Protein AF-A0A3R7T3S9-F1 (afdb_monomer_lite)

Sequence (148 aa):
MGVPLFGWAAKKLFGTRNQRQVSRYLEKVGRVNALEDEMRVLTDAELRAKTDEFRSRISEGGEVAYELIPEIFAVAREAMDRAVGIRNIFNPEAGFDPDTLPADVRPLYDEVKAEMDRTDPMPPEGEFLGCEEPVPSWQFVDIPNAIY

Structure (mmCIF, N/CA/C/O backbone):
data_AF-A0A3R7T3S9-F1
#
_entry.id   AF-A0A3R7T3S9-F1
#
loop_
_atom_site.group_PDB
_atom_site.id
_atom_site.type_symbol
_atom_site.label_atom_id
_atom_site.label_alt_id
_atom_site.label_comp_id
_atom_site.label_asym_id
_atom_site.label_entity_id
_atom_site.label_seq_id
_atom_site.pdbx_PDB_ins_code
_atom_site.Cartn_x
_atom_site.Cartn_y
_atom_site.Cartn_z
_atom_site.occupancy
_atom_site.B_iso_or_equiv
_atom_site.auth_seq_id
_atom_site.auth_comp_id
_atom_site.auth_asym_id
_atom_site.auth_atom_id
_atom_site.pdbx_PDB_model_num
ATOM 1 N N . MET A 1 1 ? -7.299 8.196 58.590 1.00 40.91 1 MET A N 1
ATOM 2 C CA . MET A 1 1 ? -8.189 8.086 57.413 1.00 40.91 1 MET A CA 1
ATOM 3 C C . MET A 1 1 ? -7.491 7.219 56.374 1.00 40.91 1 MET A C 1
ATOM 5 O O . MET A 1 1 ? -6.702 7.730 55.593 1.00 40.91 1 MET A O 1
ATOM 9 N N . GLY A 1 2 ? -7.661 5.896 56.462 1.00 51.75 2 GLY A N 1
ATOM 10 C CA . GLY A 1 2 ? -6.998 4.941 55.569 1.00 51.75 2 GLY A CA 1
ATOM 11 C C . GLY A 1 2 ? -7.662 4.939 54.198 1.00 51.75 2 GLY A C 1
ATOM 12 O O . GLY A 1 2 ? -8.887 4.901 54.111 1.00 51.75 2 GLY A O 1
ATOM 13 N N . VAL A 1 3 ? -6.866 4.997 53.133 1.00 60.22 3 VAL A N 1
ATOM 14 C CA . VAL A 1 3 ? -7.366 4.806 51.768 1.00 60.22 3 VAL A CA 1
ATOM 15 C C . VAL A 1 3 ? -8.027 3.422 51.723 1.00 60.22 3 VAL A C 1
ATOM 17 O O . VAL A 1 3 ? -7.352 2.435 52.027 1.00 60.22 3 VAL A O 1
ATOM 20 N N . PRO A 1 4 ? -9.329 3.302 51.416 1.00 62.56 4 PRO A N 1
ATOM 21 C CA . PRO A 1 4 ? -9.999 2.014 51.476 1.00 62.56 4 PRO A CA 1
ATOM 22 C C . PRO A 1 4 ? -9.409 1.107 50.391 1.00 62.56 4 PRO A C 1
ATOM 24 O O . PRO A 1 4 ? -9.481 1.419 49.201 1.00 62.56 4 PRO A O 1
ATOM 27 N N . LEU A 1 5 ? -8.839 -0.031 50.803 1.00 60.44 5 LEU A N 1
ATOM 28 C CA . LEU A 1 5 ? -8.270 -1.081 49.938 1.00 60.44 5 LEU A CA 1
ATOM 29 C C . LEU A 1 5 ? -9.236 -1.539 48.821 1.00 60.44 5 LEU A C 1
ATOM 31 O O . LEU A 1 5 ? -8.801 -2.052 47.789 1.00 60.44 5 LEU A O 1
ATOM 35 N N . PHE A 1 6 ? -10.534 -1.264 48.977 1.00 59.22 6 PHE A N 1
ATOM 36 C CA . PHE A 1 6 ? -11.573 -1.419 47.957 1.00 59.22 6 PHE A CA 1
ATOM 37 C C . PHE A 1 6 ? -11.293 -0.658 46.652 1.00 59.22 6 PHE A C 1
ATOM 39 O O . PHE A 1 6 ? -11.529 -1.199 45.575 1.00 59.22 6 PHE A O 1
ATOM 46 N N . GLY A 1 7 ? -10.747 0.562 46.704 1.00 61.03 7 GLY A N 1
ATOM 47 C CA . GLY A 1 7 ? -10.461 1.346 45.494 1.00 61.03 7 GLY A CA 1
ATOM 48 C C . GLY A 1 7 ? -9.307 0.777 44.658 1.00 61.03 7 GLY A C 1
ATOM 49 O O . GLY A 1 7 ? -9.313 0.876 43.430 1.00 61.03 7 GLY A O 1
ATOM 50 N N . TRP A 1 8 ? -8.330 0.146 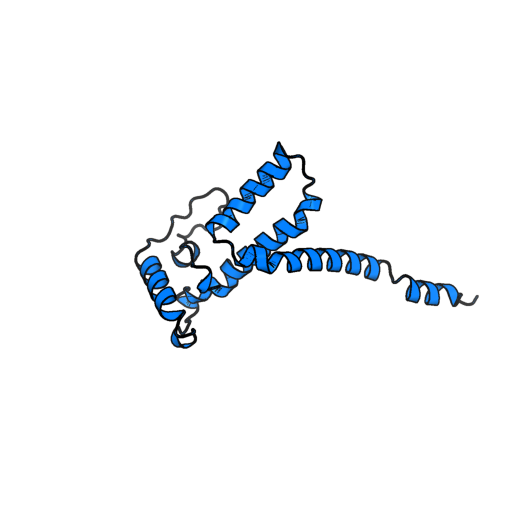45.314 1.00 64.75 8 TRP A N 1
ATOM 51 C CA . TRP A 1 8 ? -7.198 -0.516 44.660 1.00 64.75 8 TRP A CA 1
ATOM 52 C C . TRP A 1 8 ? -7.609 -1.856 44.041 1.00 64.75 8 TRP A C 1
ATOM 54 O O . TRP A 1 8 ? -7.296 -2.111 42.878 1.00 64.75 8 TRP A O 1
ATOM 64 N N . ALA A 1 9 ? -8.391 -2.665 44.765 1.00 65.94 9 ALA A N 1
ATOM 65 C CA . ALA A 1 9 ? -8.937 -3.918 44.245 1.00 65.94 9 ALA A CA 1
ATOM 66 C C . ALA A 1 9 ? -9.898 -3.684 43.061 1.00 65.94 9 ALA A C 1
ATOM 68 O O . ALA A 1 9 ? -9.788 -4.359 42.040 1.00 65.94 9 ALA A O 1
ATOM 69 N N . ALA A 1 10 ? -10.766 -2.667 43.132 1.00 62.84 10 ALA A N 1
ATOM 70 C CA . ALA A 1 10 ? -11.669 -2.306 42.037 1.00 62.84 10 ALA A CA 1
ATOM 71 C C . ALA A 1 10 ? -10.923 -1.788 40.790 1.00 62.84 10 ALA A C 1
ATOM 73 O O . ALA A 1 10 ? -11.269 -2.165 39.673 1.00 62.84 10 ALA A O 1
ATOM 74 N N . LYS A 1 11 ? -9.856 -0.984 40.950 1.00 59.22 11 LYS A N 1
ATOM 75 C CA . LYS A 1 11 ? -8.982 -0.580 39.827 1.00 59.22 11 LYS A CA 1
ATOM 76 C C . LYS A 1 11 ? -8.246 -1.763 39.193 1.00 59.22 11 LYS A C 1
ATOM 78 O O . LYS A 1 11 ? -7.995 -1.730 37.993 1.00 59.22 11 LYS A O 1
ATOM 83 N N . LYS A 1 12 ? -7.901 -2.785 39.981 1.00 65.62 12 LYS A N 1
ATOM 84 C CA . LYS A 1 12 ? -7.233 -4.004 39.505 1.00 65.62 12 LYS A CA 1
ATOM 85 C C . LYS A 1 12 ? -8.194 -4.944 38.761 1.00 65.62 12 LYS A C 1
ATOM 87 O O . LYS A 1 12 ? -7.762 -5.603 37.826 1.00 65.62 12 LYS A O 1
ATOM 92 N N . LEU A 1 13 ? -9.477 -4.961 39.140 1.00 64.12 13 LEU A N 1
ATOM 93 C CA . LEU A 1 13 ? -10.519 -5.794 38.520 1.00 64.12 13 LEU A CA 1
ATOM 94 C C . LEU A 1 13 ? -11.190 -5.150 37.291 1.00 64.12 13 LEU A C 1
ATOM 96 O O . LEU A 1 13 ? -11.472 -5.849 36.328 1.00 64.12 13 LEU A O 1
ATOM 100 N N . PHE A 1 14 ? -11.418 -3.831 37.281 1.00 66.19 14 PHE A N 1
ATOM 101 C CA . PHE A 1 14 ? -12.084 -3.118 36.168 1.00 66.19 14 PHE A CA 1
ATOM 102 C C . PHE A 1 14 ? -11.123 -2.340 35.254 1.00 66.19 14 PHE A C 1
ATOM 104 O O . PHE A 1 14 ? -11.550 -1.644 34.322 1.00 66.19 14 PHE A O 1
ATOM 111 N N . GLY A 1 15 ? -9.826 -2.415 35.549 1.00 72.69 15 GLY A N 1
ATOM 112 C CA . GLY A 1 15 ? -8.788 -1.633 34.898 1.00 72.69 15 GLY A CA 1
ATOM 113 C C . GLY A 1 15 ? -8.907 -0.124 35.144 1.00 72.69 15 GLY A C 1
ATOM 114 O O . GLY A 1 15 ? -9.892 0.418 35.663 1.00 72.69 15 GLY A O 1
ATOM 115 N N . THR A 1 16 ? -7.877 0.610 34.746 1.00 86.69 16 THR A N 1
ATOM 116 C CA . THR A 1 16 ? -7.909 2.075 34.710 1.00 86.69 16 THR A CA 1
ATOM 117 C C . THR A 1 16 ? -8.734 2.570 33.518 1.00 86.69 16 THR A C 1
ATOM 119 O O . THR A 1 16 ? -8.942 1.855 32.538 1.00 86.69 16 THR A O 1
ATOM 122 N N . ARG A 1 17 ? -9.192 3.830 33.560 1.00 85.19 17 ARG A N 1
ATOM 123 C CA . ARG A 1 17 ? -9.815 4.481 32.391 1.00 85.19 17 ARG A CA 1
ATOM 124 C C . ARG A 1 17 ? -8.911 4.386 31.155 1.00 85.19 17 ARG A C 1
ATOM 126 O O . ARG A 1 17 ? -9.413 4.106 30.074 1.00 85.19 17 ARG A O 1
ATOM 133 N N . ASN A 1 18 ? -7.602 4.564 31.347 1.00 89.25 18 ASN A N 1
ATOM 134 C CA . ASN A 1 18 ? -6.609 4.419 30.288 1.00 89.25 18 ASN A CA 1
ATOM 135 C C . ASN A 1 18 ? -6.585 2.990 29.722 1.00 89.25 18 ASN A C 1
ATOM 137 O O . ASN A 1 18 ? -6.710 2.815 28.520 1.00 89.25 18 ASN A O 1
ATOM 141 N N . GLN A 1 19 ? -6.528 1.960 30.574 1.00 88.88 19 GLN A N 1
ATOM 142 C CA . GLN A 1 19 ? -6.548 0.558 30.125 1.00 88.88 19 GLN A CA 1
ATOM 143 C C . GLN A 1 19 ? -7.809 0.215 29.325 1.00 88.88 19 GLN A C 1
ATOM 145 O O . GLN A 1 19 ? -7.717 -0.453 28.298 1.00 88.88 19 GLN A O 1
ATOM 150 N N . ARG A 1 20 ? -8.982 0.711 29.740 1.00 89.75 20 ARG A N 1
ATOM 151 C CA . ARG A 1 20 ? -10.224 0.529 28.971 1.00 89.75 20 ARG A CA 1
ATOM 152 C C . ARG A 1 20 ? -10.174 1.228 27.615 1.00 89.75 20 ARG A C 1
ATOM 154 O O . ARG A 1 20 ? -10.679 0.688 26.639 1.00 89.75 20 ARG A O 1
ATOM 161 N N . GLN A 1 21 ? -9.573 2.412 27.546 1.00 91.00 21 GLN A N 1
ATOM 162 C CA . GLN A 1 21 ? -9.409 3.136 26.288 1.00 91.00 21 GLN A CA 1
ATOM 163 C C . GLN A 1 21 ? -8.444 2.411 25.343 1.00 91.00 21 GLN A C 1
ATOM 165 O O . GLN A 1 21 ? -8.794 2.189 24.189 1.00 91.00 21 GLN A O 1
ATOM 170 N N . VAL A 1 22 ? -7.294 1.963 25.852 1.00 93.50 22 VAL A N 1
ATOM 171 C CA . VAL A 1 22 ? -6.332 1.147 25.095 1.00 93.50 22 VAL A CA 1
ATOM 172 C C . VAL A 1 22 ? -6.990 -0.131 24.580 1.00 93.50 22 VAL A C 1
ATOM 174 O O . VAL A 1 22 ? -6.853 -0.445 23.405 1.00 93.50 22 VAL A O 1
ATOM 177 N N . SER A 1 23 ? -7.772 -0.824 25.414 1.00 92.12 23 SER A N 1
ATOM 178 C CA . SER A 1 23 ? -8.467 -2.056 25.008 1.00 92.12 23 SER A CA 1
ATOM 179 C C . SER A 1 23 ? -9.399 -1.826 23.811 1.00 92.12 23 SER A C 1
ATOM 181 O O . SER A 1 23 ? -9.387 -2.612 22.873 1.00 92.12 23 SER A O 1
ATOM 183 N N . ARG A 1 24 ? -10.141 -0.708 23.788 1.00 91.19 24 ARG A N 1
ATOM 184 C CA . ARG A 1 24 ? -11.002 -0.337 22.647 1.00 91.19 24 ARG A CA 1
ATOM 185 C C . ARG A 1 24 ? -10.212 -0.053 21.370 1.00 91.19 24 ARG A C 1
ATOM 187 O O . ARG A 1 24 ? -10.709 -0.304 20.279 1.00 91.19 24 ARG A O 1
ATOM 194 N N . TYR A 1 25 ? -9.009 0.509 21.4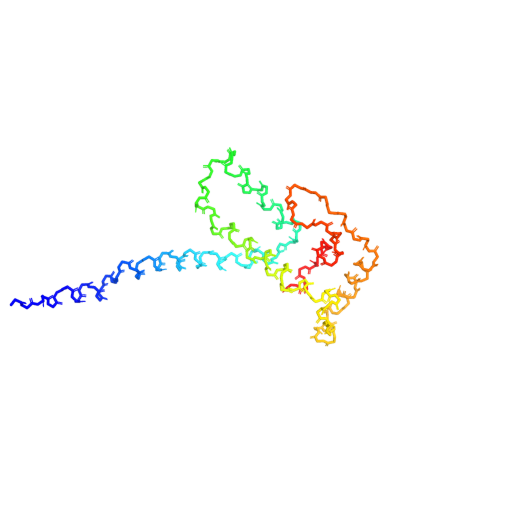80 1.00 92.62 25 TYR A N 1
ATOM 195 C CA . TYR A 1 25 ? -8.148 0.715 20.314 1.00 92.62 25 TYR A CA 1
ATOM 196 C C . TYR A 1 25 ? -7.577 -0.603 19.803 1.00 92.62 25 TYR A C 1
ATOM 198 O O . TYR A 1 25 ? -7.598 -0.835 18.600 1.00 92.62 25 TYR A O 1
ATOM 206 N N . LEU A 1 26 ? -7.141 -1.487 20.704 1.00 94.44 26 LEU A N 1
ATOM 207 C CA . LEU A 1 26 ? -6.642 -2.811 20.335 1.00 94.44 26 LEU A CA 1
ATOM 208 C C . LEU A 1 26 ? -7.715 -3.664 19.655 1.00 94.44 26 LEU A C 1
ATOM 210 O O . LEU A 1 26 ? -7.404 -4.370 18.706 1.00 94.44 26 LEU A O 1
ATOM 214 N N . GLU A 1 27 ? -8.975 -3.555 20.076 1.00 94.56 27 GLU A N 1
ATOM 215 C CA . GLU A 1 27 ? -10.097 -4.209 19.395 1.00 94.56 27 GLU A CA 1
ATOM 216 C C . GLU A 1 27 ? -10.228 -3.742 17.936 1.00 94.56 27 GLU A C 1
ATOM 218 O O . GLU A 1 27 ? -10.338 -4.560 17.025 1.00 94.56 27 GLU A O 1
ATOM 223 N N . LYS A 1 28 ? -10.143 -2.427 17.690 1.00 93.06 28 LYS A N 1
ATOM 224 C CA . LYS A 1 28 ? -10.152 -1.883 16.324 1.00 93.06 28 LYS A CA 1
ATOM 225 C C . LYS A 1 28 ? -8.945 -2.341 15.511 1.00 93.06 28 LYS A C 1
ATOM 227 O O . LYS A 1 28 ? -9.122 -2.718 14.363 1.00 93.06 28 LYS A O 1
ATOM 232 N N . VAL A 1 29 ? -7.748 -2.334 16.100 1.00 95.69 29 VAL A N 1
ATOM 233 C CA . VAL A 1 29 ? -6.529 -2.841 15.447 1.00 95.69 29 VAL A CA 1
ATOM 234 C C . VAL A 1 29 ? -6.686 -4.318 15.089 1.00 95.69 29 VAL A C 1
ATOM 236 O O . VAL A 1 29 ? -6.326 -4.711 13.989 1.00 95.69 29 VAL A O 1
ATOM 239 N N . GLY A 1 30 ? -7.290 -5.122 15.968 1.00 97.19 30 GLY A N 1
ATOM 240 C CA . GLY A 1 30 ? -7.605 -6.519 15.677 1.00 97.19 30 GLY A CA 1
ATOM 241 C C . GLY A 1 30 ? -8.519 -6.671 14.461 1.00 97.19 30 GLY A C 1
ATOM 242 O O . GLY A 1 30 ? -8.256 -7.512 13.610 1.00 97.19 30 GLY A O 1
ATOM 243 N N . ARG A 1 31 ? -9.543 -5.816 14.336 1.00 96.81 31 ARG A N 1
ATOM 244 C CA . ARG A 1 31 ? -10.424 -5.792 13.155 1.00 96.81 31 ARG A CA 1
ATOM 245 C C . ARG A 1 31 ? -9.696 -5.370 11.878 1.00 96.81 31 ARG A C 1
ATOM 247 O O . ARG A 1 31 ? -9.979 -5.939 10.839 1.00 96.81 31 ARG A O 1
ATOM 254 N N . VAL A 1 32 ? -8.780 -4.404 11.956 1.00 97.31 32 VAL A N 1
ATOM 255 C CA . VAL A 1 32 ? -7.949 -3.987 10.811 1.00 97.31 32 VAL A CA 1
ATOM 256 C C . VAL A 1 32 ? -7.050 -5.137 10.360 1.00 97.31 32 VAL A C 1
ATOM 258 O O . VAL A 1 32 ? -7.055 -5.489 9.190 1.00 97.31 32 VAL A O 1
ATOM 261 N N . ASN A 1 33 ? -6.320 -5.759 11.291 1.00 96.69 33 ASN A N 1
ATOM 262 C CA . ASN A 1 33 ? -5.405 -6.859 10.975 1.00 96.69 33 ASN A CA 1
ATOM 263 C C . ASN A 1 33 ? -6.142 -8.087 10.419 1.00 96.69 33 ASN A C 1
ATOM 265 O O . ASN A 1 33 ? -5.590 -8.815 9.609 1.00 96.69 33 ASN A O 1
ATOM 269 N N . ALA A 1 34 ? -7.391 -8.322 10.833 1.00 97.88 34 ALA A N 1
ATOM 270 C CA . ALA A 1 34 ? -8.198 -9.419 10.302 1.00 97.88 34 ALA A CA 1
ATOM 271 C C . ALA A 1 34 ? -8.544 -9.260 8.809 1.00 97.88 34 ALA A C 1
ATOM 273 O O . ALA A 1 34 ? -8.882 -10.250 8.174 1.00 97.88 34 ALA A O 1
ATOM 274 N N . LEU A 1 35 ? -8.458 -8.041 8.265 1.00 97.88 35 LEU A N 1
ATOM 275 C CA . LEU A 1 35 ? -8.709 -7.740 6.853 1.00 97.88 35 LEU A CA 1
ATOM 276 C C . LEU A 1 35 ? -7.421 -7.748 6.011 1.00 97.88 35 LEU A C 1
ATOM 278 O O . LEU A 1 35 ? -7.481 -7.480 4.817 1.00 97.88 35 LEU A O 1
ATOM 282 N N . GLU A 1 36 ? -6.256 -8.022 6.608 1.00 95.19 36 GLU A N 1
ATOM 283 C CA . GLU A 1 36 ? -4.958 -7.945 5.922 1.00 95.19 36 GLU A CA 1
ATOM 284 C C . GLU A 1 36 ? -4.889 -8.892 4.718 1.00 95.19 36 GLU A C 1
ATOM 286 O O . GLU A 1 36 ? -4.583 -8.447 3.614 1.00 95.19 36 GLU A O 1
ATOM 291 N N . ASP A 1 37 ? -5.268 -10.160 4.894 1.00 95.75 37 ASP A N 1
ATOM 292 C CA . ASP A 1 37 ? -5.252 -11.153 3.812 1.00 95.75 37 ASP A CA 1
ATOM 293 C C . ASP A 1 37 ? -6.178 -10.758 2.647 1.00 95.75 37 ASP A C 1
ATOM 295 O O . ASP A 1 37 ? -5.861 -11.008 1.485 1.00 95.75 37 ASP A O 1
ATOM 299 N N . GLU A 1 38 ? -7.302 -10.097 2.946 1.00 96.81 38 GLU A N 1
ATOM 300 C CA . GLU A 1 38 ? -8.240 -9.599 1.934 1.00 96.81 38 GLU A CA 1
ATOM 301 C C . GLU A 1 38 ? -7.669 -8.407 1.156 1.00 96.81 38 GLU A C 1
ATOM 303 O O . GLU A 1 38 ? -7.922 -8.292 -0.040 1.00 96.81 38 GLU A O 1
ATOM 308 N N . MET A 1 39 ? -6.890 -7.532 1.803 1.00 96.94 39 MET A N 1
ATOM 309 C CA . MET A 1 39 ? -6.272 -6.384 1.131 1.00 96.94 39 MET A CA 1
ATOM 310 C C . MET A 1 39 ? -5.043 -6.785 0.311 1.00 96.94 39 MET A C 1
ATOM 312 O O . MET A 1 39 ? -4.855 -6.268 -0.789 1.00 96.94 39 MET A O 1
ATOM 316 N N . ARG A 1 40 ? -4.238 -7.737 0.797 1.00 94.50 40 ARG A N 1
ATOM 317 C CA . ARG A 1 40 ? -3.010 -8.196 0.123 1.00 94.50 40 ARG A CA 1
ATOM 318 C C . ARG A 1 40 ? -3.256 -8.781 -1.264 1.00 94.50 40 ARG A C 1
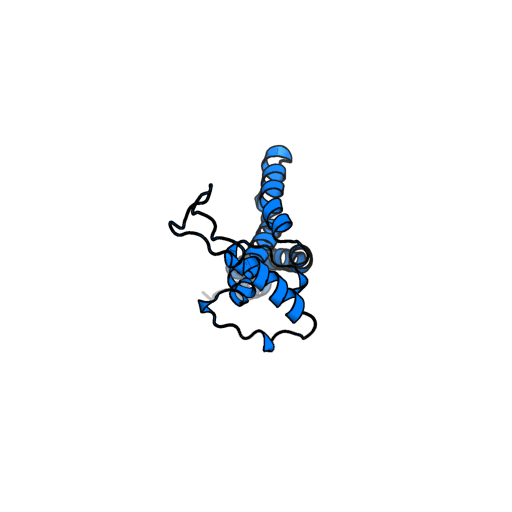ATOM 320 O O . ARG A 1 40 ? -2.412 -8.656 -2.147 1.00 94.50 40 ARG A O 1
ATOM 327 N N . VAL A 1 41 ? -4.403 -9.425 -1.471 1.00 95.75 41 VAL A N 1
ATOM 328 C CA . VAL A 1 41 ? -4.739 -10.044 -2.763 1.00 95.75 41 VAL A CA 1
ATOM 329 C C . VAL A 1 41 ? -5.250 -9.047 -3.800 1.00 95.75 41 VAL A C 1
ATOM 331 O O . VAL A 1 41 ? -5.371 -9.419 -4.967 1.00 95.75 41 VAL A O 1
ATOM 334 N N . LEU A 1 42 ? -5.534 -7.802 -3.406 1.00 96.38 42 LEU A N 1
ATOM 335 C CA . LEU A 1 42 ? -5.983 -6.755 -4.319 1.00 96.38 42 LEU A CA 1
ATOM 336 C C . LEU A 1 42 ? -4.812 -6.217 -5.136 1.00 96.38 42 LEU A C 1
ATOM 338 O O . LEU A 1 42 ? -3.690 -6.084 -4.653 1.00 96.38 42 LEU A O 1
ATOM 342 N N . THR A 1 43 ? -5.065 -5.908 -6.397 1.00 95.12 43 THR A N 1
ATOM 343 C CA . THR A 1 43 ? -4.150 -5.147 -7.252 1.00 95.12 43 THR A CA 1
ATOM 344 C C . THR A 1 43 ? -4.094 -3.681 -6.820 1.00 95.12 43 THR A C 1
ATOM 346 O O . THR A 1 43 ? -4.989 -3.179 -6.136 1.00 95.12 43 THR A O 1
ATOM 349 N N . ASP A 1 44 ? -3.071 -2.951 -7.262 1.00 92.94 44 ASP A N 1
ATOM 350 C CA . ASP A 1 44 ? -2.965 -1.514 -6.982 1.00 92.94 44 ASP A CA 1
ATOM 351 C C . ASP A 1 44 ? -4.166 -0.727 -7.532 1.00 92.94 44 ASP A C 1
ATOM 353 O O . ASP A 1 44 ? -4.647 0.212 -6.895 1.00 92.94 44 ASP A O 1
ATOM 357 N N . ALA A 1 45 ? -4.700 -1.125 -8.690 1.00 92.75 45 ALA A N 1
ATOM 358 C CA . ALA A 1 45 ? -5.917 -0.546 -9.251 1.00 92.75 45 ALA A CA 1
ATOM 359 C C . ALA A 1 45 ? -7.147 -0.797 -8.359 1.00 92.75 45 ALA A C 1
ATOM 361 O O . ALA A 1 45 ? -7.921 0.128 -8.105 1.00 92.75 45 ALA A O 1
ATOM 362 N N . GLU A 1 46 ? -7.310 -2.014 -7.834 1.00 95.81 46 GLU A N 1
ATOM 363 C CA . GLU A 1 46 ? -8.407 -2.360 -6.921 1.00 95.81 46 GLU A CA 1
ATOM 364 C C . GLU A 1 46 ? -8.284 -1.633 -5.573 1.00 95.81 46 GLU A C 1
ATOM 366 O O . GLU A 1 46 ? -9.279 -1.114 -5.066 1.00 95.81 46 GLU A O 1
ATOM 371 N N . LEU A 1 47 ? -7.069 -1.507 -5.023 1.00 95.69 47 LEU A N 1
ATOM 372 C CA . LEU A 1 47 ? -6.816 -0.714 -3.813 1.00 95.69 47 LEU A CA 1
ATOM 373 C C . LEU A 1 47 ? -7.140 0.768 -4.017 1.00 95.69 47 LEU A C 1
ATOM 375 O O . LEU A 1 47 ? -7.727 1.392 -3.134 1.00 95.69 47 LEU A O 1
ATOM 379 N N . ARG A 1 48 ? -6.809 1.347 -5.179 1.00 93.00 48 ARG A N 1
ATOM 380 C CA . ARG A 1 48 ? -7.203 2.730 -5.505 1.00 93.00 48 ARG A CA 1
ATOM 381 C C . ARG A 1 48 ? -8.727 2.855 -5.594 1.00 93.00 48 ARG A C 1
ATOM 383 O O . ARG A 1 48 ? -9.292 3.770 -4.990 1.00 93.00 48 ARG A O 1
ATOM 390 N N . ALA A 1 49 ? -9.392 1.906 -6.259 1.00 96.38 49 ALA A N 1
ATOM 391 C CA . ALA A 1 49 ? -10.846 1.894 -6.439 1.00 96.38 49 ALA A CA 1
ATOM 392 C C . ALA A 1 49 ? -11.631 1.811 -5.117 1.00 96.38 49 ALA A C 1
ATOM 394 O O . ALA A 1 49 ? -12.734 2.356 -5.025 1.00 96.38 49 ALA A O 1
ATOM 395 N N . LYS A 1 50 ? -11.053 1.221 -4.059 1.00 97.06 50 LYS A N 1
ATOM 396 C CA . LYS A 1 50 ? -11.650 1.214 -2.710 1.00 97.06 50 LYS A CA 1
ATOM 397 C C . LYS A 1 50 ? -11.985 2.615 -2.197 1.00 97.06 50 LYS A C 1
ATOM 399 O O . LYS A 1 50 ? -12.975 2.785 -1.491 1.00 97.06 50 LYS A O 1
ATOM 404 N N . THR A 1 51 ? -11.215 3.635 -2.580 1.00 94.69 51 THR A N 1
ATOM 405 C CA . THR A 1 51 ? -11.498 5.026 -2.186 1.00 94.69 51 THR A CA 1
ATOM 406 C C . THR A 1 51 ? -12.859 5.491 -2.701 1.00 94.69 51 THR A C 1
ATOM 408 O O . THR A 1 51 ? -13.635 6.083 -1.947 1.00 94.69 51 THR A O 1
ATOM 411 N N . ASP A 1 52 ? -13.170 5.204 -3.963 1.00 95.25 52 ASP A N 1
ATOM 412 C CA . ASP A 1 52 ? -14.442 5.592 -4.571 1.00 95.25 52 ASP A CA 1
ATOM 413 C C . ASP A 1 52 ? -15.597 4.729 -4.054 1.00 95.25 52 ASP A C 1
ATOM 415 O O . ASP A 1 52 ? -16.683 5.251 -3.796 1.00 95.25 52 ASP A O 1
ATOM 419 N N . GLU A 1 53 ? -15.339 3.445 -3.781 1.00 96.56 53 GLU A N 1
ATOM 420 C CA . GLU A 1 53 ? -16.288 2.561 -3.097 1.00 96.56 53 GLU A CA 1
ATOM 421 C C . GLU A 1 53 ? -16.703 3.140 -1.732 1.00 96.56 53 GLU A C 1
ATOM 423 O O . GLU A 1 53 ? -17.893 3.287 -1.454 1.00 96.56 53 GLU A O 1
ATOM 428 N N . PHE A 1 54 ? -15.741 3.536 -0.890 1.00 96.31 54 PHE A N 1
ATOM 429 C CA . PHE A 1 54 ? -16.036 4.114 0.425 1.00 96.31 54 PHE A CA 1
ATOM 430 C C . PHE A 1 54 ? -16.794 5.433 0.327 1.00 96.31 54 PHE A C 1
ATOM 432 O O . PHE A 1 54 ? -17.702 5.678 1.124 1.00 96.31 54 PHE A O 1
ATOM 439 N N . ARG A 1 55 ? -16.449 6.282 -0.649 1.00 93.94 55 ARG A N 1
ATOM 440 C CA . ARG A 1 55 ? -17.180 7.531 -0.897 1.00 93.94 55 ARG A CA 1
ATOM 441 C C . ARG A 1 55 ? -18.643 7.244 -1.223 1.00 93.94 55 ARG A C 1
ATOM 443 O O . ARG A 1 55 ? -19.502 7.794 -0.539 1.00 93.94 55 ARG A O 1
ATOM 450 N N . SER A 1 56 ? -18.917 6.347 -2.174 1.00 96.12 56 SER A N 1
ATOM 451 C CA . SER A 1 56 ? -20.283 5.947 -2.551 1.00 96.12 56 SER A CA 1
ATOM 452 C C . SER A 1 56 ? -21.041 5.330 -1.368 1.00 96.12 56 SER A C 1
ATOM 454 O O . SER A 1 56 ? -22.152 5.761 -1.054 1.00 96.12 56 SER A O 1
ATOM 456 N N . ARG A 1 57 ? -20.429 4.412 -0.610 1.00 95.94 57 ARG A N 1
ATOM 457 C CA . ARG A 1 57 ? -21.054 3.788 0.575 1.00 95.94 57 ARG A CA 1
ATOM 458 C C . ARG A 1 57 ? -21.482 4.802 1.637 1.00 95.94 57 ARG A C 1
ATOM 460 O O . ARG A 1 57 ? -22.548 4.658 2.237 1.00 95.94 57 ARG A O 1
ATOM 467 N N . ILE A 1 58 ? -20.697 5.860 1.839 1.00 95.50 58 ILE A N 1
ATOM 468 C CA . ILE A 1 58 ? -21.032 6.938 2.778 1.00 95.50 58 ILE A CA 1
ATOM 469 C C . ILE A 1 58 ? -22.096 7.876 2.191 1.00 95.50 58 ILE A C 1
ATOM 471 O O . ILE A 1 58 ? -23.079 8.181 2.866 1.00 95.50 58 ILE A O 1
ATOM 475 N N . SER A 1 59 ? -21.907 8.368 0.962 1.00 94.50 59 SER A N 1
ATOM 476 C CA . SER A 1 59 ? -22.769 9.413 0.393 1.00 94.50 59 SER A CA 1
ATOM 477 C C . SER A 1 59 ? -24.116 8.891 -0.104 1.00 94.50 59 SER A C 1
ATOM 479 O O . SER A 1 59 ? -25.120 9.588 0.015 1.00 94.50 59 SER A O 1
ATOM 481 N N . GLU A 1 60 ? -24.137 7.685 -0.667 1.00 93.75 60 GLU A N 1
ATOM 482 C CA . GLU A 1 60 ? -25.308 7.060 -1.294 1.00 93.75 60 GLU A CA 1
ATOM 483 C C . GLU A 1 60 ? -25.895 5.964 -0.401 1.00 93.75 60 GLU A C 1
ATOM 485 O O . GLU A 1 60 ? -27.111 5.893 -0.227 1.00 93.75 60 GLU A O 1
ATOM 490 N N . GLY A 1 61 ? -25.034 5.133 0.195 1.00 87.75 61 GLY A N 1
ATOM 491 C CA . GLY A 1 61 ? -25.442 4.028 1.071 1.00 87.75 61 GLY A CA 1
ATOM 492 C C . GLY A 1 61 ? -25.848 4.457 2.484 1.00 87.75 61 GLY A C 1
ATOM 493 O O . GLY A 1 61 ? -26.539 3.710 3.176 1.00 87.75 61 GLY A O 1
ATOM 494 N N . GLY A 1 62 ? -25.451 5.659 2.916 1.00 91.19 62 GLY A N 1
ATOM 495 C CA . GLY A 1 62 ? -25.735 6.176 4.256 1.00 91.19 62 GLY A CA 1
ATOM 496 C C . GLY A 1 62 ? -24.960 5.474 5.376 1.00 91.19 62 GLY A C 1
ATOM 497 O O . GLY A 1 62 ? -25.336 5.606 6.544 1.00 91.19 62 GLY A O 1
ATOM 498 N N . GLU A 1 63 ? -23.898 4.729 5.049 1.00 92.88 63 GLU A N 1
ATOM 499 C CA . GLU A 1 63 ? -23.042 4.091 6.050 1.00 92.88 63 GLU A CA 1
ATOM 500 C C . GLU A 1 63 ? -22.320 5.139 6.908 1.00 92.88 63 GLU A C 1
ATOM 502 O O . GLU A 1 63 ? -21.854 6.182 6.434 1.00 92.88 63 GLU A O 1
ATOM 507 N N . VAL A 1 64 ? -22.198 4.862 8.208 1.00 93.19 64 VAL A N 1
ATOM 508 C CA . VAL A 1 64 ? -21.516 5.770 9.129 1.00 93.19 64 VAL A CA 1
ATOM 509 C C . VAL A 1 64 ? -20.011 5.613 8.937 1.00 93.19 64 VAL A C 1
ATOM 511 O O . VAL A 1 64 ? -19.452 4.561 9.230 1.00 93.19 64 VAL A O 1
ATOM 514 N N . ALA A 1 65 ? -19.320 6.685 8.541 1.00 89.75 65 ALA A N 1
ATOM 515 C CA . ALA A 1 65 ? -17.872 6.667 8.284 1.00 89.75 65 ALA A CA 1
ATOM 516 C C . ALA A 1 65 ? -17.039 6.035 9.420 1.00 89.75 65 ALA A C 1
ATOM 518 O O . ALA A 1 65 ? -16.024 5.388 9.179 1.00 89.75 65 ALA A O 1
ATOM 519 N N . TYR A 1 66 ? -17.478 6.184 10.674 1.00 89.62 66 TYR A N 1
ATOM 520 C CA . TYR A 1 66 ? -16.811 5.580 11.829 1.00 89.62 66 TYR A CA 1
ATOM 521 C C . TYR A 1 66 ? -16.859 4.041 11.842 1.00 89.62 66 TYR A C 1
ATOM 523 O O . TYR A 1 66 ? -15.949 3.405 12.377 1.00 89.62 66 TYR A O 1
ATOM 531 N N . GLU A 1 67 ? -17.901 3.438 11.273 1.00 91.75 67 GLU A N 1
ATOM 532 C CA . GLU A 1 67 ? -18.056 1.984 11.161 1.00 91.75 67 GLU A CA 1
ATOM 533 C C . GLU A 1 67 ? -17.136 1.396 10.086 1.00 91.75 67 GLU A C 1
ATOM 535 O O . GLU A 1 67 ? -16.651 0.277 10.258 1.00 91.75 67 GLU A O 1
ATOM 540 N N . LEU A 1 68 ? -16.814 2.192 9.059 1.00 94.50 68 LEU A N 1
ATOM 541 C CA . LEU A 1 68 ? -15.901 1.850 7.964 1.00 94.50 68 LEU A CA 1
ATOM 542 C C . LEU A 1 68 ? -14.417 1.977 8.322 1.00 94.50 68 LEU A C 1
ATOM 544 O O . LEU A 1 68 ? -13.569 1.490 7.579 1.00 94.50 68 LEU A O 1
ATOM 548 N N . ILE A 1 69 ? -14.082 2.605 9.458 1.00 93.50 69 ILE A N 1
ATOM 549 C CA . ILE A 1 69 ? -12.688 2.836 9.874 1.00 93.50 69 ILE A CA 1
ATOM 550 C C . ILE A 1 69 ? -11.814 1.578 9.752 1.00 93.50 69 ILE A C 1
ATOM 552 O O . ILE A 1 69 ? -10.712 1.718 9.232 1.00 93.50 69 ILE A O 1
ATOM 556 N N . PRO A 1 70 ? -12.233 0.374 10.200 1.00 95.94 70 PRO A N 1
ATOM 557 C CA . PRO A 1 70 ? -11.383 -0.807 10.088 1.00 95.94 70 PRO A CA 1
ATOM 558 C C . PRO A 1 70 ? -11.019 -1.167 8.643 1.00 95.94 70 PRO A C 1
ATOM 560 O O . PRO A 1 70 ? -9.863 -1.472 8.380 1.00 95.94 70 PRO A O 1
ATOM 563 N N . GLU A 1 71 ? -11.974 -1.084 7.717 1.00 96.88 71 GLU A N 1
ATOM 564 C CA . GLU A 1 71 ? -11.759 -1.411 6.302 1.00 96.88 71 GLU A CA 1
ATOM 565 C C . GLU A 1 71 ? -10.906 -0.341 5.611 1.00 96.88 71 GLU A C 1
ATOM 567 O O . GLU A 1 71 ? -9.911 -0.655 4.963 1.00 96.88 71 GLU A O 1
ATOM 572 N N . ILE A 1 72 ? -11.212 0.938 5.8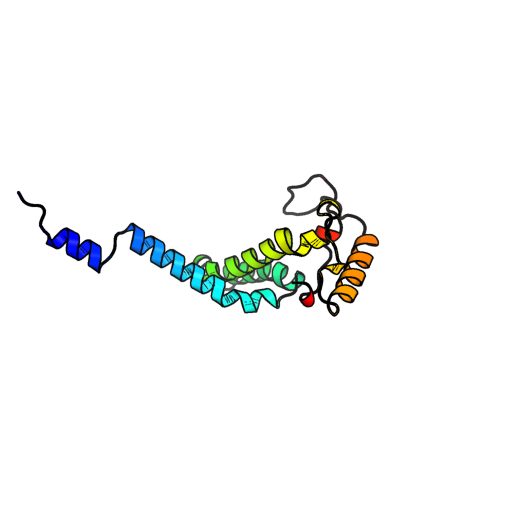56 1.00 96.88 72 ILE A N 1
ATOM 573 C CA . ILE A 1 72 ? -10.434 2.073 5.339 1.00 96.88 72 ILE A CA 1
ATOM 574 C C . ILE A 1 72 ? -8.978 2.001 5.820 1.00 96.88 72 ILE A C 1
ATOM 576 O O . ILE A 1 72 ? -8.053 2.235 5.046 1.00 96.88 72 ILE A O 1
ATOM 580 N N . PHE A 1 73 ? -8.754 1.672 7.096 1.00 97.31 73 PHE A N 1
ATOM 581 C CA . PHE A 1 73 ? -7.402 1.550 7.646 1.00 97.31 73 PHE A CA 1
ATOM 582 C C . PHE A 1 73 ? -6.667 0.315 7.127 1.00 97.31 73 PHE A C 1
ATOM 584 O O . PHE A 1 73 ? -5.446 0.376 7.007 1.00 97.31 73 PHE A O 1
ATOM 591 N N . ALA A 1 74 ? -7.370 -0.776 6.814 1.00 98.06 74 ALA A N 1
ATOM 592 C CA . ALA A 1 74 ? -6.758 -1.939 6.179 1.00 98.06 74 ALA A CA 1
ATOM 593 C C . ALA A 1 74 ? -6.245 -1.580 4.774 1.00 98.06 74 ALA A C 1
ATOM 595 O O . ALA A 1 74 ? -5.073 -1.811 4.483 1.00 98.06 74 ALA A O 1
ATOM 596 N N . VAL A 1 75 ? -7.068 -0.907 3.959 1.00 97.94 75 VAL A N 1
ATOM 597 C CA . VAL A 1 75 ? -6.668 -0.407 2.629 1.00 97.94 75 VAL A CA 1
ATOM 598 C C . VAL A 1 75 ? -5.496 0.571 2.735 1.00 97.94 75 VAL A C 1
ATOM 600 O O . VAL A 1 75 ? -4.503 0.432 2.027 1.00 97.94 75 VAL A O 1
ATOM 603 N N . ALA A 1 76 ? -5.576 1.547 3.645 1.00 96.56 76 ALA A N 1
ATOM 604 C CA . ALA A 1 76 ? -4.515 2.536 3.827 1.00 96.56 76 ALA A CA 1
ATOM 605 C C . ALA A 1 76 ? -3.194 1.908 4.302 1.00 96.56 76 ALA A C 1
ATOM 607 O O . ALA A 1 76 ? -2.124 2.354 3.891 1.00 96.56 76 ALA A O 1
ATOM 608 N N . ARG A 1 77 ? -3.254 0.878 5.156 1.00 95.94 77 ARG A N 1
ATOM 609 C CA . ARG A 1 77 ? -2.071 0.133 5.600 1.00 95.94 77 ARG A CA 1
ATOM 610 C C . ARG A 1 77 ? -1.403 -0.581 4.430 1.00 95.94 77 ARG A C 1
ATOM 612 O O . ARG A 1 77 ? -0.198 -0.429 4.274 1.00 95.94 77 ARG A O 1
ATOM 619 N N . GLU A 1 78 ? -2.172 -1.314 3.630 1.00 96.50 78 GLU A N 1
ATOM 620 C CA . GLU A 1 78 ? -1.654 -2.024 2.457 1.00 96.50 78 GLU A CA 1
ATOM 621 C C . GLU A 1 78 ? -1.038 -1.042 1.450 1.00 96.50 78 GLU A C 1
ATOM 623 O O . GLU A 1 78 ? 0.099 -1.213 1.019 1.00 96.50 78 GLU A O 1
ATOM 628 N N . ALA A 1 79 ? -1.732 0.061 1.152 1.00 94.31 79 ALA A N 1
ATOM 629 C CA . ALA A 1 79 ? -1.216 1.099 0.262 1.00 94.31 79 ALA A CA 1
ATOM 630 C C . ALA A 1 79 ? 0.111 1.702 0.764 1.00 94.31 79 ALA A C 1
ATOM 632 O O . ALA A 1 79 ? 1.028 1.924 -0.027 1.00 94.31 79 ALA A O 1
ATOM 633 N N . MET A 1 80 ? 0.236 1.941 2.074 1.00 93.62 80 MET A N 1
ATOM 634 C CA . MET A 1 80 ? 1.473 2.432 2.690 1.00 93.62 80 MET A CA 1
ATOM 635 C C . MET A 1 80 ? 2.612 1.411 2.614 1.00 93.62 80 MET A C 1
ATOM 637 O O . MET A 1 80 ? 3.740 1.797 2.304 1.00 93.62 80 MET A O 1
ATOM 641 N N . ASP A 1 81 ? 2.335 0.134 2.887 1.00 92.81 81 ASP A N 1
ATOM 642 C CA . ASP A 1 81 ? 3.343 -0.931 2.841 1.00 92.81 81 ASP A CA 1
ATOM 643 C C . ASP A 1 81 ? 3.885 -1.126 1.420 1.00 92.81 81 ASP A C 1
ATOM 645 O O . ASP A 1 81 ? 5.096 -1.202 1.209 1.00 92.81 81 ASP A O 1
ATOM 649 N N . ARG A 1 82 ? 3.003 -1.059 0.417 1.00 94.12 82 ARG A N 1
ATOM 650 C CA . ARG A 1 82 ? 3.402 -1.071 -0.993 1.00 94.12 82 ARG A CA 1
ATOM 651 C C . ARG A 1 82 ? 4.221 0.155 -1.359 1.00 94.12 82 ARG A C 1
ATOM 653 O O . ARG A 1 82 ? 5.287 0.001 -1.943 1.00 94.12 82 ARG A O 1
ATOM 660 N N . ALA A 1 83 ? 3.743 1.356 -1.029 1.00 89.56 83 ALA A N 1
ATOM 661 C CA . ALA A 1 83 ? 4.361 2.610 -1.460 1.00 89.56 83 ALA A CA 1
ATOM 662 C C . ALA A 1 83 ? 5.737 2.862 -0.822 1.00 89.56 83 ALA A C 1
ATOM 664 O O . ALA A 1 83 ? 6.653 3.310 -1.509 1.00 89.56 83 ALA A O 1
ATOM 665 N N . VAL A 1 84 ? 5.882 2.587 0.477 1.00 87.31 84 VAL A N 1
ATOM 666 C CA . VAL A 1 84 ? 7.111 2.870 1.241 1.00 87.31 84 VAL A CA 1
ATOM 667 C C . VAL A 1 84 ? 8.007 1.637 1.368 1.00 87.31 84 VAL A C 1
ATOM 669 O O . VAL A 1 84 ? 9.227 1.772 1.431 1.00 87.31 84 VAL A O 1
ATOM 672 N N . GLY A 1 85 ? 7.419 0.443 1.426 1.00 87.38 85 GLY A N 1
ATOM 673 C CA . GLY A 1 85 ? 8.134 -0.818 1.575 1.00 87.38 85 GLY A CA 1
ATOM 674 C C . GLY A 1 85 ? 8.550 -1.395 0.227 1.00 87.38 85 GLY A C 1
ATOM 675 O O . GLY A 1 85 ? 9.596 -1.044 -0.319 1.00 87.38 85 GLY A O 1
ATOM 676 N N . ILE A 1 86 ? 7.743 -2.316 -0.300 1.00 87.31 86 ILE A N 1
ATOM 677 C CA . ILE A 1 86 ? 8.169 -3.238 -1.366 1.00 87.31 86 ILE A CA 1
ATOM 678 C C . ILE A 1 86 ? 8.497 -2.512 -2.669 1.00 87.31 86 ILE A C 1
ATOM 680 O O . ILE A 1 86 ? 9.480 -2.845 -3.318 1.00 87.31 86 ILE A O 1
ATOM 684 N N . ARG A 1 87 ? 7.766 -1.454 -3.032 1.00 93.25 87 ARG A N 1
ATOM 685 C CA . ARG A 1 87 ? 8.029 -0.683 -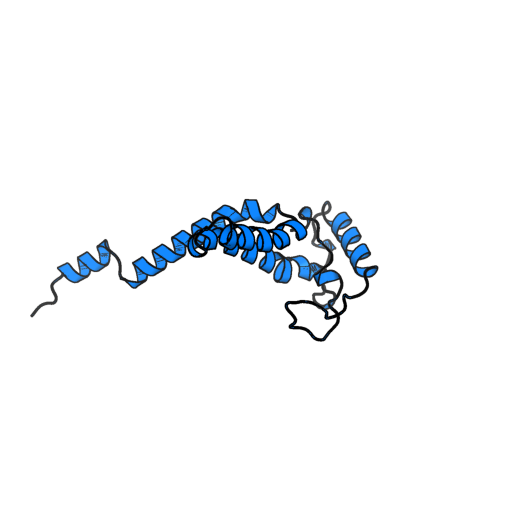4.260 1.00 93.25 87 ARG A CA 1
ATOM 686 C C . ARG A 1 87 ? 9.427 -0.050 -4.292 1.00 93.25 87 ARG A C 1
ATOM 688 O O . ARG A 1 87 ? 9.963 0.200 -5.370 1.00 93.25 87 ARG A O 1
ATOM 695 N N . ASN A 1 88 ? 10.064 0.132 -3.133 1.00 93.75 88 ASN A N 1
ATOM 696 C CA . ASN A 1 88 ? 11.414 0.676 -3.034 1.00 93.75 88 ASN A CA 1
ATOM 697 C C . ASN A 1 88 ? 12.497 -0.264 -3.607 1.00 93.75 88 ASN A C 1
ATOM 699 O O . ASN A 1 88 ? 13.599 0.201 -3.879 1.00 93.75 88 ASN A O 1
ATOM 703 N N . ILE A 1 89 ? 12.206 -1.548 -3.878 1.00 94.38 89 ILE A N 1
ATOM 704 C CA . ILE A 1 89 ? 13.147 -2.443 -4.587 1.00 94.38 89 ILE A CA 1
ATOM 705 C C . ILE A 1 89 ? 13.419 -2.008 -6.039 1.00 94.38 89 ILE A C 1
ATOM 707 O O . ILE A 1 89 ? 14.393 -2.445 -6.653 1.00 94.38 89 ILE A O 1
ATOM 711 N N . PHE A 1 90 ? 12.554 -1.156 -6.597 1.00 95.38 90 PHE A N 1
ATOM 712 C CA . PHE A 1 90 ? 12.706 -0.572 -7.930 1.00 95.38 90 PHE A CA 1
ATOM 713 C C . PHE A 1 90 ? 13.277 0.852 -7.897 1.00 95.38 90 PHE A C 1
ATOM 715 O O . PHE A 1 90 ? 13.588 1.405 -8.954 1.00 95.38 90 PHE A O 1
ATOM 722 N N . ASN A 1 91 ? 13.433 1.445 -6.708 1.00 94.75 91 ASN A N 1
ATOM 723 C CA . ASN A 1 91 ? 14.033 2.761 -6.550 1.00 94.75 91 ASN A CA 1
ATOM 724 C C . ASN A 1 91 ? 15.548 2.677 -6.831 1.00 94.75 91 ASN A C 1
ATOM 726 O O . ASN A 1 91 ? 16.263 1.998 -6.088 1.00 94.75 91 ASN A O 1
ATOM 730 N N . PRO A 1 92 ? 16.073 3.391 -7.846 1.00 91.75 92 PRO A N 1
ATOM 731 C CA . PRO A 1 92 ? 17.502 3.380 -8.155 1.00 91.75 92 PRO A CA 1
ATOM 732 C C . PRO A 1 92 ? 18.391 3.817 -6.982 1.00 91.75 92 PRO A C 1
ATOM 734 O O . PRO A 1 92 ? 19.517 3.340 -6.856 1.00 91.75 92 PRO A O 1
ATOM 737 N N . GLU A 1 93 ? 17.892 4.691 -6.104 1.00 93.00 93 GLU A N 1
ATOM 738 C CA . GLU A 1 93 ? 18.634 5.182 -4.936 1.00 93.00 93 GLU A CA 1
ATOM 739 C C . GLU A 1 93 ? 18.736 4.144 -3.813 1.00 93.00 93 GLU A C 1
ATOM 741 O O . GLU A 1 93 ? 19.648 4.213 -2.989 1.00 93.00 93 GLU A O 1
ATOM 746 N N . ALA A 1 94 ? 17.822 3.169 -3.777 1.00 92.75 94 ALA A N 1
ATOM 747 C CA . ALA A 1 94 ? 17.816 2.127 -2.757 1.00 92.75 94 ALA A CA 1
ATOM 748 C C . ALA A 1 94 ? 18.932 1.091 -2.964 1.00 92.75 94 ALA A C 1
ATOM 750 O O . ALA A 1 94 ? 19.313 0.417 -2.008 1.00 92.75 94 ALA A O 1
ATOM 751 N N . GLY A 1 95 ? 19.457 0.959 -4.191 1.00 93.19 95 GLY A N 1
ATOM 752 C CA . GLY A 1 95 ? 20.542 0.026 -4.509 1.00 93.19 95 GLY A CA 1
ATOM 753 C C . GLY A 1 95 ? 20.194 -1.436 -4.215 1.00 93.19 95 GLY A C 1
ATOM 754 O O . GLY A 1 95 ? 21.038 -2.177 -3.715 1.00 93.19 95 GLY A O 1
ATOM 755 N N . PHE A 1 96 ? 18.943 -1.831 -4.464 1.00 94.69 96 PHE A N 1
ATOM 756 C CA . PHE A 1 96 ? 18.460 -3.185 -4.200 1.00 94.69 96 PHE A CA 1
ATOM 757 C C . PHE A 1 96 ? 19.201 -4.233 -5.047 1.00 94.69 96 PHE A C 1
ATOM 759 O O . PHE A 1 96 ? 19.461 -4.003 -6.226 1.00 94.69 96 PHE A O 1
ATOM 766 N N . ASP A 1 97 ? 19.509 -5.383 -4.441 1.00 95.00 97 ASP A N 1
ATOM 767 C CA . ASP A 1 97 ? 20.146 -6.532 -5.093 1.00 95.00 97 ASP A CA 1
ATOM 768 C C . ASP A 1 97 ? 19.088 -7.592 -5.481 1.00 95.00 97 ASP A C 1
ATOM 770 O O . ASP A 1 97 ? 18.586 -8.300 -4.595 1.00 95.00 97 ASP A O 1
ATOM 774 N N . PRO A 1 98 ? 18.745 -7.741 -6.779 1.00 93.44 98 PRO A N 1
ATOM 775 C CA . PRO A 1 98 ? 17.728 -8.689 -7.241 1.00 93.44 98 PRO A CA 1
ATOM 776 C C . PRO A 1 98 ? 18.087 -10.158 -7.005 1.00 93.44 98 PRO A C 1
ATOM 778 O O . PRO A 1 98 ? 17.194 -11.007 -6.993 1.00 93.44 98 PRO A O 1
ATOM 781 N N . ASP A 1 99 ? 19.362 -10.487 -6.771 1.00 94.62 99 ASP A N 1
ATOM 782 C CA . ASP A 1 99 ? 19.780 -11.865 -6.496 1.00 94.62 99 ASP A CA 1
ATOM 783 C C . ASP A 1 99 ? 19.289 -12.379 -5.136 1.00 94.62 99 ASP A C 1
ATOM 785 O O . ASP A 1 99 ? 19.279 -13.590 -4.894 1.00 94.62 99 ASP A O 1
ATOM 789 N N . THR A 1 100 ? 18.820 -11.474 -4.272 1.00 94.06 100 THR A N 1
ATOM 790 C CA . THR A 1 100 ? 18.170 -11.809 -3.000 1.00 94.06 100 THR A CA 1
ATOM 791 C C . THR A 1 100 ? 16.731 -12.308 -3.163 1.00 94.06 100 THR A C 1
ATOM 793 O O . THR A 1 100 ? 16.190 -12.907 -2.230 1.00 94.06 100 THR A O 1
ATOM 796 N N . LEU A 1 101 ? 16.110 -12.107 -4.334 1.00 91.81 101 LEU A N 1
ATOM 797 C CA . LEU A 1 101 ? 14.749 -12.563 -4.609 1.00 91.81 101 LEU A CA 1
ATOM 798 C C . LEU A 1 101 ? 14.689 -14.079 -4.882 1.00 91.81 101 LEU A C 1
ATOM 800 O O . LEU A 1 101 ? 15.617 -14.659 -5.461 1.00 91.81 101 LEU A O 1
ATOM 804 N N . PRO A 1 102 ? 13.565 -14.738 -4.537 1.00 93.75 102 PRO A N 1
ATOM 805 C CA . PRO A 1 102 ? 13.297 -16.112 -4.947 1.00 93.75 102 PRO A CA 1
ATOM 806 C C . PRO A 1 102 ? 13.412 -16.305 -6.467 1.00 93.75 102 PRO A C 1
ATOM 808 O O . PRO A 1 102 ? 13.086 -15.422 -7.263 1.00 93.75 102 PRO A O 1
ATOM 811 N N . ALA A 1 103 ? 13.884 -17.482 -6.889 1.00 94.00 103 ALA A N 1
ATOM 812 C CA . ALA A 1 103 ? 14.162 -17.763 -8.300 1.00 94.00 103 ALA A CA 1
ATOM 813 C C . ALA A 1 103 ? 12.930 -17.662 -9.211 1.00 94.00 103 ALA A C 1
ATOM 815 O O . ALA A 1 103 ? 13.068 -17.325 -10.381 1.00 94.00 103 ALA A O 1
ATOM 816 N N . ASP A 1 104 ? 11.759 -17.947 -8.661 1.00 93.69 104 ASP A N 1
ATOM 817 C CA . ASP A 1 104 ? 10.448 -17.856 -9.292 1.00 93.69 104 ASP A CA 1
ATOM 818 C C . ASP A 1 104 ? 9.926 -16.416 -9.415 1.00 93.69 104 ASP A C 1
ATOM 820 O O . ASP A 1 104 ? 9.143 -16.140 -10.319 1.00 93.69 104 ASP A O 1
ATOM 824 N N . VAL A 1 105 ? 10.399 -15.487 -8.577 1.00 93.75 105 VAL A N 1
ATOM 825 C CA . VAL A 1 105 ? 9.982 -14.071 -8.589 1.00 93.75 105 VAL A CA 1
ATOM 826 C C . VAL A 1 105 ? 10.874 -13.213 -9.494 1.00 93.75 105 VAL A C 1
ATOM 828 O O . VAL A 1 105 ? 10.405 -12.240 -10.080 1.00 93.75 105 VAL A O 1
ATOM 831 N N . ARG A 1 106 ? 12.151 -13.581 -9.669 1.00 94.62 106 ARG A N 1
ATOM 832 C CA . ARG A 1 106 ? 13.118 -12.817 -10.485 1.00 94.62 106 ARG A CA 1
ATOM 833 C C . ARG A 1 106 ? 12.650 -12.489 -11.913 1.00 94.62 106 ARG A C 1
ATOM 835 O O . ARG A 1 106 ? 12.759 -11.326 -12.285 1.00 94.62 106 ARG A O 1
ATOM 842 N N . PRO A 1 107 ? 12.066 -13.423 -12.694 1.00 96.25 107 PRO A N 1
ATOM 843 C CA . PRO A 1 107 ? 11.585 -13.095 -14.038 1.00 96.25 107 PRO A CA 1
ATOM 844 C C . PRO A 1 107 ? 10.513 -12.000 -14.040 1.00 96.25 107 PRO A C 1
ATOM 846 O O . PRO A 1 107 ? 10.485 -11.161 -14.934 1.00 96.25 107 PRO A O 1
ATOM 849 N N . LEU A 1 108 ? 9.651 -12.001 -13.020 1.00 95.38 108 LEU A N 1
ATOM 850 C CA . LEU A 1 108 ? 8.588 -11.015 -12.859 1.00 95.38 108 LEU A CA 1
ATOM 851 C C . LEU A 1 108 ? 9.156 -9.649 -12.466 1.00 95.38 108 LEU A C 1
ATOM 853 O O . LEU A 1 108 ? 8.727 -8.628 -12.993 1.00 95.38 108 LEU A O 1
ATOM 857 N N . TYR A 1 109 ? 10.156 -9.632 -11.580 1.00 95.94 109 TYR A N 1
ATOM 858 C CA . TYR A 1 109 ? 10.906 -8.418 -11.263 1.00 95.94 109 TYR A CA 1
ATOM 859 C C . TYR A 1 109 ? 11.550 -7.817 -12.519 1.00 95.94 109 TYR A C 1
ATOM 861 O O . TYR A 1 109 ? 11.389 -6.624 -12.766 1.00 95.94 109 TYR A O 1
ATOM 869 N N . ASP A 1 110 ? 12.230 -8.633 -13.330 1.00 96.75 110 ASP A N 1
ATOM 870 C CA . ASP A 1 110 ? 12.907 -8.180 -14.550 1.00 96.75 110 ASP A CA 1
ATOM 871 C C . ASP A 1 110 ? 11.918 -7.601 -15.572 1.00 96.75 110 ASP A C 1
ATOM 873 O O . ASP A 1 110 ? 12.198 -6.581 -16.206 1.00 96.75 110 ASP A O 1
ATOM 877 N N . GLU A 1 111 ? 10.745 -8.223 -15.720 1.00 96.81 111 GLU A N 1
ATOM 878 C CA . GLU A 1 111 ? 9.674 -7.741 -16.595 1.00 96.81 111 GLU A CA 1
ATOM 879 C C . GLU A 1 111 ? 9.156 -6.368 -16.152 1.00 96.81 111 GLU A C 1
ATOM 881 O O . GLU A 1 111 ? 9.153 -5.426 -16.950 1.00 96.81 111 GLU A O 1
ATOM 886 N N . VAL A 1 112 ? 8.802 -6.237 -14.870 1.00 96.44 112 VAL A N 1
ATOM 887 C CA . VAL A 1 112 ? 8.312 -4.984 -14.278 1.00 96.44 112 VAL A CA 1
ATOM 888 C C . VAL A 1 112 ? 9.379 -3.895 -14.355 1.00 96.44 112 VAL A C 1
ATOM 890 O O . VAL A 1 112 ? 9.094 -2.759 -14.734 1.00 96.44 112 VAL A O 1
ATOM 893 N N . LYS A 1 113 ? 10.639 -4.234 -14.064 1.00 96.81 113 LYS A N 1
ATOM 894 C CA . LYS A 1 113 ? 11.760 -3.298 -14.172 1.00 96.8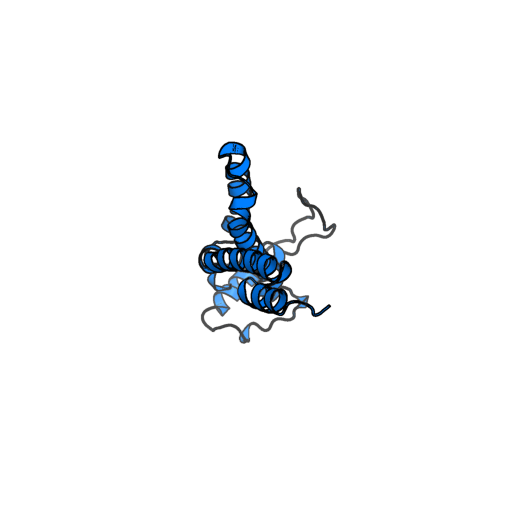1 113 LYS A CA 1
ATOM 895 C C . LYS A 1 113 ? 11.928 -2.807 -15.610 1.00 96.81 113 LYS A C 1
ATOM 897 O O . LYS A 1 113 ? 12.080 -1.607 -15.835 1.00 96.81 113 LYS A O 1
ATOM 902 N N . ALA A 1 114 ? 11.845 -3.708 -16.585 1.00 96.88 114 ALA A N 1
ATOM 903 C CA . ALA A 1 114 ? 11.947 -3.351 -17.992 1.00 96.88 114 ALA A CA 1
ATOM 904 C C . ALA A 1 114 ? 10.752 -2.515 -18.483 1.00 96.88 114 ALA A C 1
ATOM 906 O O . ALA A 1 114 ? 10.914 -1.701 -19.391 1.00 96.88 114 ALA A O 1
ATOM 907 N N . GLU A 1 115 ? 9.557 -2.697 -17.921 1.00 96.94 115 GLU A N 1
ATOM 908 C CA . GLU A 1 115 ? 8.412 -1.812 -18.156 1.00 96.94 115 GLU A CA 1
ATOM 909 C C . GLU A 1 115 ? 8.661 -0.412 -17.587 1.00 96.94 115 GLU A C 1
ATOM 911 O O . GLU A 1 115 ? 8.525 0.576 -18.311 1.00 96.94 115 GLU A O 1
ATOM 916 N N . MET A 1 116 ? 9.101 -0.318 -16.331 1.00 96.00 116 MET A N 1
ATOM 917 C CA . MET A 1 116 ? 9.437 0.953 -15.685 1.00 96.00 116 MET A CA 1
ATOM 918 C C . MET A 1 116 ? 10.513 1.727 -16.453 1.00 96.00 116 MET A C 1
ATOM 920 O O . MET A 1 116 ? 10.382 2.937 -16.620 1.00 96.00 116 MET A O 1
ATOM 924 N N . ASP A 1 117 ? 11.539 1.048 -16.969 1.00 95.69 117 ASP A N 1
ATOM 925 C CA . ASP A 1 117 ? 12.620 1.679 -17.740 1.00 95.69 117 ASP A CA 1
ATOM 926 C C . ASP A 1 117 ? 12.161 2.202 -19.112 1.00 95.69 117 ASP A C 1
ATOM 928 O O . ASP A 1 117 ? 12.793 3.093 -19.680 1.00 95.69 117 ASP A O 1
ATOM 932 N N . ARG A 1 118 ? 11.062 1.664 -19.656 1.00 96.75 118 ARG A N 1
ATOM 933 C CA . ARG A 1 118 ? 10.428 2.149 -20.896 1.00 96.75 118 ARG A CA 1
ATOM 934 C C . ARG A 1 118 ? 9.344 3.197 -20.645 1.00 96.75 118 ARG A C 1
ATOM 936 O O . ARG A 1 118 ? 8.815 3.747 -21.607 1.00 96.75 118 ARG A O 1
ATOM 943 N N . THR A 1 119 ? 8.983 3.423 -19.387 1.00 96.44 119 THR A N 1
ATOM 944 C CA . THR A 1 119 ? 7.885 4.304 -18.998 1.00 96.44 119 THR A CA 1
ATOM 945 C C . THR A 1 119 ? 8.443 5.669 -18.632 1.00 96.44 119 THR A C 1
ATOM 947 O O . THR A 1 119 ? 9.241 5.793 -17.701 1.00 96.44 119 THR A O 1
ATOM 950 N N . ASP A 1 120 ? 8.008 6.701 -19.351 1.00 95.69 120 ASP A N 1
ATOM 951 C CA . ASP A 1 120 ? 8.406 8.074 -19.058 1.00 95.69 120 ASP A CA 1
ATOM 952 C C . ASP A 1 120 ? 7.864 8.521 -17.686 1.00 95.69 120 ASP A C 1
ATOM 954 O O . ASP A 1 120 ? 6.753 8.132 -17.306 1.00 95.69 120 ASP A O 1
ATOM 958 N N . PRO A 1 121 ? 8.609 9.350 -16.929 1.00 93.25 121 PRO A N 1
ATOM 959 C CA . PRO A 1 121 ? 8.117 9.932 -15.687 1.00 93.25 121 PRO A CA 1
ATOM 960 C C . PRO A 1 121 ? 6.792 10.672 -15.894 1.00 93.25 121 PRO A C 1
ATOM 962 O O . PRO A 1 121 ? 6.623 11.429 -16.853 1.00 93.25 121 PRO A O 1
ATOM 965 N N . MET A 1 122 ? 5.858 10.477 -14.968 1.00 90.44 122 MET A N 1
ATOM 966 C CA . MET A 1 122 ? 4.558 11.131 -15.014 1.00 90.44 122 MET A CA 1
ATOM 967 C C . MET A 1 122 ? 4.723 12.615 -14.658 1.00 90.44 122 MET A C 1
ATOM 969 O O . MET A 1 122 ? 5.416 12.929 -13.684 1.00 90.44 122 MET A O 1
ATOM 973 N N . PRO A 1 123 ? 4.109 13.545 -15.412 1.00 89.50 123 PRO A N 1
ATOM 974 C CA . PRO A 1 123 ? 4.159 14.958 -15.064 1.00 89.50 123 PRO A CA 1
ATOM 975 C C . PRO A 1 123 ? 3.492 15.204 -13.697 1.00 89.50 123 PRO A C 1
ATOM 977 O O . PRO A 1 123 ? 2.584 14.461 -13.318 1.00 89.50 123 PRO A O 1
ATOM 980 N N . PRO A 1 124 ? 3.915 16.240 -12.951 1.00 86.62 124 PRO A N 1
ATOM 981 C CA . PRO A 1 124 ? 3.363 16.591 -11.642 1.00 86.62 124 PRO A CA 1
ATOM 982 C C . PRO A 1 124 ? 1.973 17.240 -11.779 1.00 86.62 124 PRO A C 1
ATOM 984 O O . PRO A 1 124 ? 1.781 18.425 -11.514 1.00 86.62 124 PRO A O 1
ATOM 987 N N . GLU A 1 125 ? 0.992 16.467 -12.234 1.00 81.06 125 GLU A N 1
ATOM 988 C CA . GLU A 1 125 ? -0.391 16.887 -12.462 1.00 81.06 125 GLU A CA 1
ATOM 989 C C . GLU A 1 125 ? -1.346 16.001 -11.642 1.00 81.06 125 GLU A C 1
ATOM 991 O O . GLU A 1 125 ? -1.131 14.798 -11.512 1.00 81.06 125 GLU A O 1
ATOM 996 N N . GLY A 1 126 ? -2.410 16.571 -11.061 1.00 71.88 126 GLY A N 1
ATOM 997 C CA . GLY A 1 126 ? -3.404 15.794 -10.309 1.00 71.88 126 GLY A CA 1
ATOM 998 C C . GLY A 1 126 ? -4.192 16.591 -9.268 1.00 71.88 126 GLY A C 1
ATOM 999 O O . GLY A 1 126 ? -3.918 17.758 -9.009 1.00 71.88 126 GLY A O 1
ATOM 1000 N N . GLU A 1 127 ? -5.197 15.952 -8.664 1.00 64.06 127 GLU A N 1
ATOM 1001 C CA . GLU A 1 127 ? -6.075 16.575 -7.657 1.00 64.06 127 GLU A CA 1
ATOM 1002 C C . GLU A 1 127 ? -5.400 16.712 -6.277 1.00 64.06 127 GLU A C 1
ATOM 1004 O O . GLU A 1 127 ? -5.687 17.643 -5.528 1.00 64.06 127 GLU A O 1
ATOM 1009 N N . PHE A 1 128 ? -4.460 15.820 -5.948 1.00 63.88 128 PHE A N 1
ATOM 1010 C CA . PHE A 1 128 ? -3.843 15.710 -4.617 1.00 63.88 128 PHE A CA 1
ATOM 1011 C C . PHE A 1 128 ? -2.365 16.156 -4.594 1.00 63.88 128 PHE A C 1
ATOM 1013 O O . PHE A 1 128 ? -1.527 15.519 -3.959 1.00 63.88 128 PHE A O 1
ATOM 1020 N N . LEU A 1 129 ? -2.045 17.243 -5.308 1.00 60.81 129 LEU A N 1
ATOM 1021 C CA . LEU A 1 129 ? -0.682 17.758 -5.527 1.00 60.81 129 LEU A CA 1
ATOM 1022 C C . LEU A 1 129 ? 0.101 18.033 -4.229 1.00 60.81 129 LEU A C 1
ATOM 1024 O O . LEU A 1 129 ? -0.293 18.867 -3.414 1.00 60.81 129 LEU A O 1
ATOM 1028 N N . GLY A 1 130 ? 1.264 17.385 -4.103 1.00 63.81 130 GLY A N 1
ATOM 1029 C CA . GLY A 1 130 ? 2.291 17.688 -3.098 1.00 63.81 130 GLY A CA 1
ATOM 1030 C C . GLY A 1 130 ? 3.732 17.715 -3.632 1.00 63.81 130 GLY A C 1
ATOM 1031 O O . GLY A 1 130 ? 4.628 18.122 -2.896 1.00 63.81 130 GLY A O 1
ATOM 1032 N N . CYS A 1 131 ? 3.967 17.318 -4.889 1.00 69.81 131 CYS A N 1
ATOM 1033 C CA . CYS A 1 131 ? 5.290 17.272 -5.518 1.00 69.81 131 CYS A CA 1
ATOM 1034 C C . CYS A 1 131 ? 5.293 18.098 -6.808 1.00 69.81 131 CYS A C 1
ATOM 1036 O O . CYS A 1 131 ? 4.400 17.949 -7.637 1.00 69.81 131 CYS A O 1
ATOM 1038 N N . GLU A 1 132 ? 6.301 18.958 -6.966 1.00 83.25 132 GLU A N 1
ATOM 1039 C CA . GLU A 1 132 ? 6.513 19.784 -8.167 1.00 83.25 132 GLU A CA 1
ATOM 1040 C C . GLU A 1 132 ? 7.390 19.079 -9.218 1.00 83.25 132 GLU A C 1
ATOM 1042 O O . GLU A 1 132 ? 7.531 19.560 -10.340 1.00 83.25 132 GLU A O 1
ATOM 1047 N N . GLU A 1 133 ? 7.985 17.939 -8.863 1.00 88.62 133 GLU A N 1
ATOM 1048 C CA . GLU A 1 133 ? 8.867 17.158 -9.731 1.00 88.62 133 GLU A CA 1
ATOM 1049 C C . GLU A 1 133 ? 8.104 16.021 -10.432 1.00 88.62 133 GLU A C 1
ATOM 1051 O O . GLU A 1 133 ? 7.165 15.471 -9.847 1.00 88.62 133 GLU A O 1
ATOM 1056 N N . PRO A 1 134 ? 8.504 15.632 -11.661 1.00 91.00 134 PRO A N 1
ATOM 1057 C CA . PRO A 1 134 ? 7.949 14.460 -12.325 1.00 91.00 134 PRO A CA 1
ATOM 1058 C C . PRO A 1 134 ? 8.077 13.208 -11.457 1.00 91.00 134 PRO A C 1
ATOM 1060 O O . PRO A 1 134 ? 9.144 12.909 -10.918 1.00 91.00 134 PRO A O 1
ATOM 1063 N N . VAL A 1 135 ? 6.992 12.450 -11.358 1.00 90.75 135 VAL A N 1
ATOM 1064 C CA . VAL A 1 135 ? 6.952 11.217 -10.578 1.00 90.75 135 VAL A CA 1
ATOM 1065 C C . VAL A 1 135 ? 7.645 10.119 -11.389 1.00 90.75 135 VAL A C 1
ATOM 1067 O O . VAL A 1 135 ? 7.242 9.862 -12.525 1.00 90.75 135 VAL A O 1
ATOM 1070 N N . PRO A 1 136 ? 8.686 9.454 -10.863 1.00 93.50 136 PRO A N 1
ATOM 1071 C CA . PRO A 1 136 ? 9.378 8.404 -11.599 1.00 93.50 136 PRO A CA 1
ATOM 1072 C C . PRO A 1 136 ? 8.493 7.158 -11.758 1.00 93.50 136 PRO A C 1
ATOM 1074 O O . PRO A 1 136 ? 7.687 6.838 -10.884 1.00 93.50 136 PRO A O 1
ATOM 1077 N N . SER A 1 137 ? 8.679 6.419 -12.856 1.00 94.62 137 SER A N 1
ATOM 1078 C CA . SER A 1 137 ? 7.860 5.251 -13.229 1.00 94.62 137 SER A CA 1
ATOM 1079 C C . SER A 1 137 ? 7.724 4.199 -12.133 1.00 94.62 137 SER A C 1
ATOM 1081 O O . SER A 1 137 ? 6.634 3.672 -11.907 1.00 94.62 137 SER A O 1
ATOM 1083 N N . TRP A 1 138 ? 8.787 3.958 -11.366 1.00 93.75 138 TRP A N 1
ATOM 1084 C CA . TRP A 1 138 ? 8.767 2.996 -10.266 1.00 93.75 138 TRP A CA 1
ATOM 1085 C C . TRP A 1 138 ? 7.759 3.333 -9.154 1.00 93.75 138 TRP A C 1
ATOM 1087 O O . TRP A 1 138 ? 7.370 2.440 -8.402 1.00 93.75 138 TRP A O 1
ATOM 1097 N N . GLN A 1 139 ? 7.282 4.579 -9.055 1.00 91.31 139 GLN A N 1
ATOM 1098 C CA . GLN A 1 139 ? 6.278 4.982 -8.065 1.00 91.31 139 GLN A CA 1
ATOM 1099 C C . GLN A 1 139 ? 4.830 4.714 -8.497 1.00 91.31 139 GLN A C 1
ATOM 1101 O O . GLN A 1 139 ? 3.960 4.637 -7.631 1.00 91.31 139 GLN A O 1
ATOM 1106 N N . PHE A 1 140 ? 4.557 4.549 -9.796 1.00 90.00 140 PHE A N 1
ATOM 1107 C CA . PHE A 1 140 ? 3.181 4.451 -10.299 1.00 90.00 140 PHE A CA 1
ATOM 1108 C C . PHE A 1 140 ? 2.898 3.261 -11.219 1.00 90.00 140 PHE A C 1
ATOM 1110 O O . PHE A 1 140 ? 1.731 2.900 -11.342 1.00 90.00 140 PHE A O 1
ATOM 1117 N N . VAL A 1 141 ? 3.911 2.644 -11.839 1.00 93.19 141 VAL A N 1
ATOM 1118 C CA . VAL A 1 141 ? 3.731 1.403 -12.614 1.00 93.19 141 VAL A CA 1
ATOM 1119 C C . VAL A 1 141 ? 3.210 0.312 -11.681 1.00 93.19 141 VAL A C 1
ATOM 1121 O O . VAL A 1 141 ? 3.739 0.135 -10.581 1.00 93.19 141 VAL A O 1
ATOM 1124 N N . ASP A 1 142 ? 2.151 -0.386 -12.076 1.00 92.19 142 ASP A N 1
ATOM 1125 C CA . ASP A 1 142 ? 1.532 -1.402 -11.227 1.00 92.19 142 ASP A CA 1
ATOM 1126 C C . ASP A 1 142 ? 2.481 -2.596 -11.045 1.00 92.19 142 ASP A C 1
ATOM 1128 O O . ASP A 1 142 ? 3.107 -3.076 -11.989 1.00 92.19 142 ASP A O 1
ATOM 1132 N N . ILE A 1 143 ? 2.606 -3.064 -9.803 1.00 92.88 143 ILE A N 1
ATOM 1133 C CA . ILE A 1 143 ? 3.444 -4.215 -9.464 1.00 92.88 143 ILE A CA 1
ATOM 1134 C C . ILE A 1 143 ? 2.519 -5.422 -9.267 1.00 92.88 143 ILE A C 1
ATOM 1136 O O . ILE A 1 143 ? 1.533 -5.323 -8.532 1.00 92.88 143 ILE A O 1
ATOM 1140 N N . PRO A 1 144 ? 2.804 -6.575 -9.889 1.00 92.56 144 PRO A N 1
ATOM 1141 C CA . PRO A 1 144 ? 2.016 -7.778 -9.676 1.00 92.56 144 PRO A CA 1
ATOM 1142 C C . PRO A 1 144 ? 2.073 -8.243 -8.218 1.00 92.56 144 PRO A C 1
ATOM 1144 O O . PRO A 1 144 ? 3.146 -8.295 -7.618 1.00 92.56 144 PRO A O 1
ATOM 1147 N N . ASN A 1 145 ? 0.939 -8.701 -7.683 1.00 91.88 145 ASN A N 1
ATOM 1148 C CA . ASN A 1 145 ? 0.830 -9.118 -6.280 1.00 91.88 145 ASN A CA 1
ATOM 1149 C C . ASN A 1 145 ? 1.789 -10.243 -5.869 1.00 91.88 145 ASN A C 1
ATOM 1151 O O . ASN A 1 145 ? 2.067 -10.392 -4.692 1.00 91.88 145 ASN A O 1
ATOM 1155 N N . ALA A 1 146 ? 2.327 -11.019 -6.813 1.00 89.81 146 ALA A N 1
ATOM 1156 C CA . ALA A 1 146 ? 3.331 -12.041 -6.515 1.00 89.81 146 ALA A CA 1
ATOM 1157 C C . ALA A 1 146 ? 4.692 -11.467 -6.061 1.00 89.81 146 ALA A C 1
ATOM 1159 O O . ALA A 1 146 ? 5.525 -12.219 -5.562 1.00 89.81 146 ALA A O 1
ATOM 1160 N N . ILE A 1 147 ? 4.929 -10.163 -6.249 1.00 89.31 147 ILE A N 1
ATOM 1161 C CA . ILE A 1 147 ? 6.110 -9.453 -5.735 1.00 89.31 147 ILE A CA 1
ATOM 1162 C C . ILE A 1 147 ? 5.866 -8.923 -4.303 1.00 89.31 147 ILE A C 1
ATOM 1164 O O . ILE A 1 147 ? 6.839 -8.698 -3.584 1.00 89.31 147 ILE A O 1
ATOM 1168 N N . TYR A 1 148 ? 4.600 -8.748 -3.887 1.00 86.81 148 TYR A N 1
ATOM 1169 C CA . TYR A 1 148 ? 4.195 -8.242 -2.565 1.00 86.81 148 TYR A CA 1
ATOM 1170 C C . TYR A 1 148 ? 4.121 -9.338 -1.478 1.00 86.81 148 TYR A C 1
ATOM 1172 O O . TYR A 1 148 ? 4.727 -9.171 -0.395 1.00 86.81 148 TYR A O 1
#

Foldseek 3Di:
DDDPCVVVVCCVVVPDPVVVVVVVVVVLVVLLVVCQVVLLQDWPVRLVVVVVVLVCCVPPVVDDVVVCVSVVVNSVVSVCCCQVNLLCCLVPVSVHDLVPDDPVCSVLVVVQSVVQVVDDFAQQDDDDGDDNDGHRSSNPRIRDSVSD

Secondary structure (DSSP, 8-state):
-PPPHHHHHHHHHH--HHHHHHHHHHHHHHHHHTTHHHHHTS-HHHHHHHHHHHHHHHHTT---HHHHHHHHHHHHHHHHIIIIIGGGGG-GGG---GGGS-TTTHHHHHHHHHHHHHSPPBPS-STT---SSPBPGGGTSPPPGGG-

Radius of gyration: 22.52 Å; chains: 1; bounding box: 46×38×78 Å

pLDDT: mean 89.12, std 11.51, range [40.91, 98.06]